Protein AF-A0AAV3EFM2-F1 (afdb_monomer)

Mean predicted aligned error: 2.25 Å

Foldseek 3Di:
DDDPVNVDFLCQFLADAPVDGSNQGFSWDDDVVDPWTKGFFQDPVRQQSRDHPPRPGTPDIDTFPDPGSVVHTDD

Secondary structure (DSSP, 8-state):
---SGGG--TTTT----SS--S------BSSTT-SSEEEEE--SSSTT----TT-----EEEEE--SSTTT----

Organism: NCBI:txid889201

Sequence (75 aa):
MKTILETIDTRYGTDNSHSFSHGNTLPYTGAPFGMNYFVPQSSHTDGSWFFKPDLPIFQGIRLTHQPSPWIGDFS

pLDDT: mean 97.74, std 2.18, range [84.19, 98.94]

Nearest PDB structures (foldseek):
  5swi-assembly3_C  TM=1.006E+00  e=2.079E-09  Streptococcus pneumoniae
  5swi-assembly1_B  TM=1.006E+00  e=3.302E-09  Streptococcus pneumoniae
  5swi-assembly2_D  TM=1.007E+00  e=3.528E-09  Streptococcus pneumoniae
  6dwo-assembly4_D  TM=9.964E-01  e=6.464E-08  Enterococcus faecalis V583
  7fe1-assembly4_D  TM=9.808E-01  e=1.337E-07  Enterococcus faecalis ATCC 10100

Structure (mmCIF, N/CA/C/O backbone):
data_AF-A0AAV3EFM2-F1
#
_entry.id   AF-A0AAV3EFM2-F1
#
loop_
_atom_site.group_PDB
_atom_site.id
_atom_site.type_symbol
_atom_site.label_atom_id
_atom_site.label_alt_id
_atom_site.label_comp_id
_atom_site.label_asym_id
_atom_site.label_entity_id
_atom_site.label_seq_id
_atom_site.pdbx_PDB_ins_code
_atom_site.Cartn_x
_atom_site.Cartn_y
_atom_site.Cartn_z
_atom_site.occupancy
_atom_site.B_iso_or_equiv
_atom_site.auth_seq_id
_atom_site.auth_comp_id
_atom_site.auth_asym_id
_atom_site.auth_atom_id
_atom_site.pdbx_PDB_model_num
ATOM 1 N N . MET A 1 1 ? -17.458 -8.792 19.728 1.00 84.19 1 MET A N 1
ATOM 2 C CA . MET A 1 1 ? -17.982 -8.482 18.378 1.00 84.19 1 MET A CA 1
ATOM 3 C C . MET A 1 1 ? -16.867 -7.811 17.604 1.00 84.19 1 MET A C 1
ATOM 5 O O . MET A 1 1 ? -16.205 -6.979 18.210 1.00 84.19 1 MET A O 1
ATOM 9 N N . LYS A 1 2 ? -16.637 -8.185 1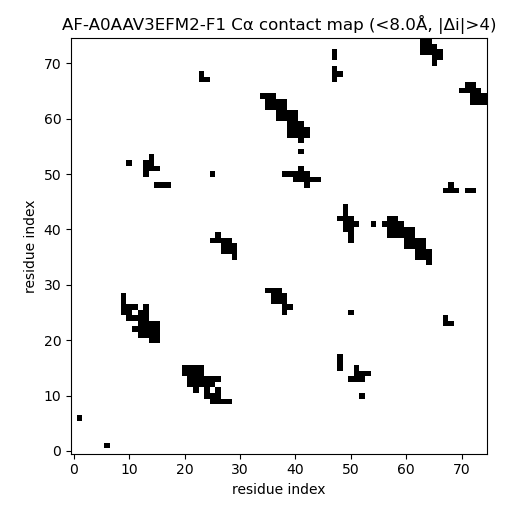6.337 1.00 92.50 2 LYS A N 1
ATOM 10 C CA . LYS A 1 2 ? -15.641 -7.499 15.503 1.00 92.50 2 LYS A CA 1
ATOM 11 C C . LYS A 1 2 ? -16.134 -6.105 15.122 1.00 92.50 2 LYS A C 1
ATOM 13 O O . LYS A 1 2 ? -17.321 -5.948 14.834 1.00 92.50 2 LYS A O 1
ATOM 18 N N . THR A 1 3 ? -15.251 -5.115 15.120 1.00 97.81 3 THR A N 1
ATOM 19 C CA . THR A 1 3 ? -15.570 -3.774 14.602 1.00 97.81 3 THR A CA 1
ATOM 20 C C . THR A 1 3 ? -15.445 -3.743 13.078 1.00 97.81 3 THR A C 1
ATOM 22 O O . THR A 1 3 ? -14.793 -4.601 12.487 1.00 97.81 3 THR A O 1
ATOM 25 N N . ILE A 1 4 ? -16.035 -2.735 12.425 1.00 97.75 4 ILE A N 1
ATOM 26 C CA . ILE A 1 4 ? -15.865 -2.533 10.976 1.00 97.75 4 ILE A CA 1
ATOM 27 C C . ILE A 1 4 ? -14.382 -2.387 10.600 1.00 97.75 4 ILE A C 1
ATOM 29 O O . ILE A 1 4 ? -13.948 -2.927 9.587 1.00 97.75 4 ILE A O 1
ATOM 33 N N . LEU A 1 5 ? -13.583 -1.738 11.455 1.00 97.94 5 LEU A N 1
ATOM 34 C CA . LEU A 1 5 ? -12.157 -1.524 11.219 1.00 97.94 5 LEU A CA 1
ATOM 35 C C . LEU A 1 5 ? -11.393 -2.853 11.135 1.00 97.94 5 LEU A C 1
ATOM 37 O O . LEU A 1 5 ? -10.550 -3.020 10.265 1.00 97.94 5 LEU A O 1
ATOM 41 N N . GLU A 1 6 ? -11.745 -3.825 11.977 1.00 98.25 6 GLU A N 1
ATOM 42 C CA . GLU A 1 6 ? -11.132 -5.162 11.997 1.00 98.25 6 GLU A CA 1
ATOM 43 C C . GLU A 1 6 ? -11.518 -6.039 10.792 1.00 98.25 6 GLU A C 1
ATOM 45 O O . GLU A 1 6 ? -10.992 -7.143 10.643 1.00 98.25 6 GLU A O 1
ATOM 50 N N . THR A 1 7 ? -12.460 -5.591 9.955 1.00 98.00 7 THR A N 1
ATOM 51 C CA . THR A 1 7 ? -12.840 -6.280 8.708 1.00 98.00 7 THR A CA 1
ATOM 52 C C . THR A 1 7 ? -12.138 -5.731 7.470 1.00 98.00 7 THR A C 1
ATOM 54 O O . THR A 1 7 ? -12.205 -6.360 6.416 1.00 98.00 7 THR A O 1
ATOM 57 N N . ILE A 1 8 ? -11.464 -4.583 7.585 1.00 98.56 8 ILE A N 1
ATOM 58 C CA . ILE A 1 8 ? -10.737 -3.965 6.477 1.00 98.56 8 ILE A CA 1
ATOM 59 C C . ILE A 1 8 ? -9.386 -4.660 6.321 1.00 98.56 8 ILE A C 1
ATOM 61 O O . ILE A 1 8 ? -8.622 -4.782 7.276 1.00 98.56 8 ILE A O 1
ATOM 65 N N . ASP A 1 9 ? -9.078 -5.071 5.095 1.00 98.62 9 ASP A N 1
ATOM 66 C CA . ASP A 1 9 ? -7.767 -5.590 4.718 1.00 98.62 9 ASP A CA 1
ATOM 67 C C . ASP A 1 9 ? -7.052 -4.558 3.844 1.00 98.62 9 ASP A C 1
ATOM 69 O O . ASP A 1 9 ? -7.490 -4.232 2.739 1.00 98.62 9 ASP A O 1
ATOM 73 N N . THR A 1 10 ? -5.937 -4.032 4.344 1.00 98.81 10 THR A N 1
ATOM 74 C CA . THR A 1 10 ? -5.162 -2.999 3.649 1.00 98.81 10 THR A CA 1
ATOM 75 C C . THR A 1 10 ? -4.442 -3.533 2.407 1.00 98.81 10 THR A C 1
ATOM 77 O O . THR A 1 10 ? -3.958 -2.744 1.603 1.00 98.81 10 THR A O 1
ATOM 80 N N . ARG A 1 11 ? -4.408 -4.856 2.192 1.00 98.75 11 ARG A N 1
ATOM 81 C CA . ARG A 1 11 ? -3.799 -5.491 1.008 1.00 98.75 11 ARG A CA 1
ATOM 82 C C . ARG A 1 11 ? -4.672 -5.420 -0.249 1.00 98.75 11 ARG A C 1
ATOM 84 O O . ARG A 1 11 ? -4.273 -5.879 -1.318 1.00 98.75 11 ARG A O 1
ATOM 91 N N . TYR A 1 12 ? -5.876 -4.862 -0.162 1.00 98.81 12 TYR A N 1
ATOM 92 C CA . TYR A 1 12 ? -6.728 -4.711 -1.337 1.00 98.81 12 TYR A CA 1
ATOM 93 C C . TYR A 1 12 ? -6.059 -3.749 -2.336 1.00 98.81 12 TYR A C 1
ATOM 95 O O . TYR A 1 12 ? -5.737 -2.607 -2.008 1.00 98.81 12 TYR A O 1
ATOM 103 N N . GLY A 1 13 ? -5.827 -4.235 -3.560 1.00 98.69 13 GLY A N 1
ATOM 104 C CA . GLY A 1 13 ? -5.174 -3.485 -4.636 1.00 98.69 13 GLY A CA 1
ATOM 105 C C . GLY A 1 13 ? -3.642 -3.463 -4.597 1.00 98.69 13 GLY A C 1
ATOM 106 O O . GLY A 1 13 ? -3.054 -2.684 -5.347 1.00 98.69 13 GLY A O 1
ATOM 107 N N . THR A 1 14 ? -2.991 -4.292 -3.765 1.00 98.75 14 THR A N 1
ATOM 108 C CA . THR A 1 14 ? -1.524 -4.270 -3.584 1.00 98.75 14 THR A CA 1
ATOM 109 C C . THR A 1 14 ? -0.741 -5.245 -4.465 1.00 98.75 14 THR A C 1
ATOM 111 O O . THR A 1 14 ? 0.471 -5.090 -4.591 1.00 98.75 14 THR A O 1
ATOM 114 N N . ASP A 1 15 ? -1.388 -6.233 -5.090 1.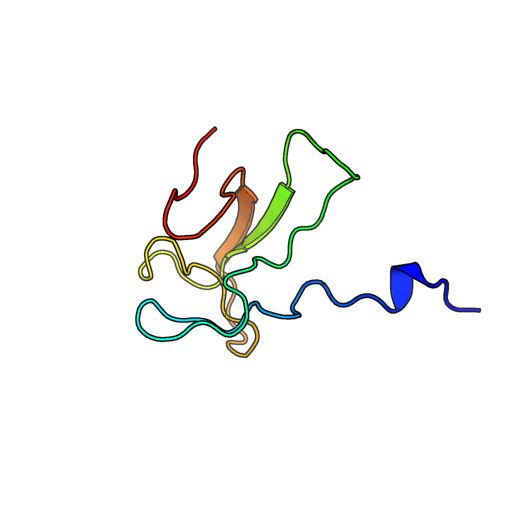00 98.38 15 ASP A N 1
ATOM 115 C CA . ASP A 1 15 ? -0.715 -7.120 -6.049 1.00 98.38 15 ASP A CA 1
ATOM 116 C C . ASP A 1 15 ? -0.524 -6.400 -7.390 1.00 98.38 15 ASP A C 1
ATOM 118 O O . A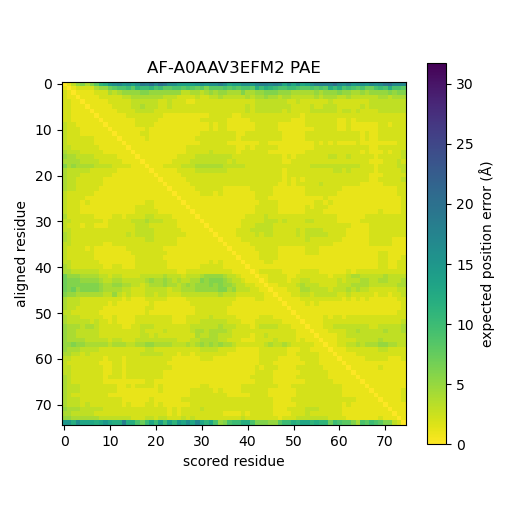SP A 1 15 ? -1.449 -6.295 -8.192 1.00 98.38 15 ASP A O 1
ATOM 122 N N . ASN A 1 16 ? 0.649 -5.813 -7.618 1.00 98.31 16 ASN A N 1
ATOM 123 C CA . ASN A 1 16 ? 0.906 -5.013 -8.813 1.00 98.31 16 ASN A CA 1
ATOM 124 C C . ASN A 1 16 ? 2.300 -5.255 -9.377 1.00 98.31 16 ASN A C 1
ATOM 126 O O . ASN A 1 16 ? 3.228 -5.686 -8.693 1.00 98.31 16 ASN A O 1
ATOM 130 N N . SER A 1 17 ? 2.451 -4.864 -10.634 1.00 97.00 17 SER A N 1
ATOM 131 C CA . SER A 1 17 ? 3.737 -4.729 -11.302 1.00 97.00 17 SER A CA 1
ATOM 132 C C . SER A 1 17 ? 3.772 -3.420 -12.086 1.00 97.00 17 SER A C 1
ATOM 134 O O . SER A 1 17 ? 2.753 -2.749 -12.249 1.00 97.00 17 SER A O 1
ATOM 136 N N . HIS A 1 18 ? 4.938 -3.078 -12.630 1.00 97.31 18 HIS A N 1
ATOM 137 C CA . HIS A 1 18 ? 5.058 -1.923 -13.516 1.00 97.31 18 HIS A CA 1
ATOM 138 C C . HIS A 1 18 ? 4.144 -2.028 -14.755 1.00 97.31 18 HIS A C 1
ATOM 140 O O . HIS A 1 18 ? 3.619 -1.022 -15.223 1.00 97.31 18 HIS A O 1
ATOM 146 N N . SER A 1 19 ? 3.952 -3.231 -15.308 1.00 98.12 19 SER A N 1
ATOM 147 C CA . SER A 1 19 ? 3.189 -3.436 -16.547 1.00 98.12 19 SER A CA 1
ATOM 148 C C . SER A 1 19 ? 1.679 -3.555 -16.344 1.00 98.12 19 SER A C 1
ATOM 150 O O . SER A 1 19 ? 0.931 -3.336 -17.296 1.00 98.12 19 SER A O 1
ATOM 152 N N . PHE A 1 20 ? 1.215 -3.913 -15.144 1.00 98.31 20 PHE A N 1
ATOM 153 C CA . PHE A 1 20 ? -0.206 -4.113 -14.873 1.00 98.31 20 PHE A CA 1
ATOM 154 C C . PHE A 1 20 ? -0.568 -3.763 -13.431 1.00 98.31 20 PHE A C 1
ATOM 156 O O . PHE A 1 20 ? 0.104 -4.184 -12.485 1.00 98.31 20 PHE A O 1
ATOM 163 N N . SER A 1 21 ? -1.662 -3.015 -13.281 1.00 98.38 21 SER A N 1
ATOM 164 C CA . SER A 1 21 ? -2.161 -2.544 -11.994 1.00 98.38 21 SER A CA 1
ATOM 165 C C . SER A 1 21 ? -3.494 -3.191 -11.638 1.00 98.38 21 SER A C 1
ATOM 167 O O . SER A 1 21 ? -4.427 -3.173 -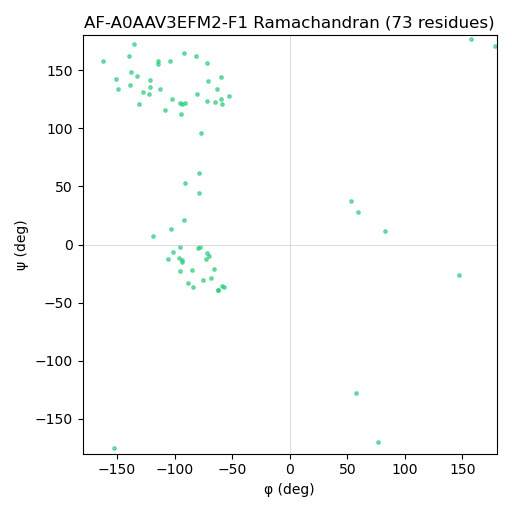12.437 1.00 98.38 21 SER A O 1
ATOM 169 N N . HIS A 1 22 ? -3.596 -3.658 -10.397 1.00 98.62 22 HIS A N 1
ATOM 170 C CA . HIS A 1 22 ? -4.846 -3.998 -9.717 1.00 98.62 22 HIS A CA 1
ATOM 171 C C . HIS A 1 22 ? -5.264 -2.915 -8.699 1.00 98.62 22 HIS A C 1
ATOM 173 O O . HIS A 1 22 ? -6.135 -3.147 -7.864 1.00 98.62 22 HIS A O 1
ATOM 179 N N . GLY A 1 23 ? -4.635 -1.734 -8.745 1.00 98.69 23 GLY A N 1
ATOM 180 C CA . GLY A 1 23 ? -4.895 -0.601 -7.850 1.00 98.69 23 GLY A CA 1
ATOM 181 C C . GLY A 1 23 ? -3.656 0.247 -7.547 1.00 98.69 23 GLY A C 1
ATOM 182 O O . GLY A 1 23 ? -3.792 1.440 -7.292 1.00 98.69 23 GLY A O 1
ATOM 183 N N . ASN A 1 24 ? -2.452 -0.338 -7.619 1.00 98.69 24 ASN A N 1
ATOM 184 C CA . ASN A 1 24 ? -1.174 0.310 -7.281 1.00 98.69 24 ASN A CA 1
ATOM 185 C C . ASN A 1 24 ? -1.169 0.947 -5.877 1.00 98.69 24 ASN A C 1
ATOM 187 O O . ASN A 1 24 ? -0.575 2.005 -5.663 1.00 98.69 24 ASN A O 1
ATOM 191 N N . THR A 1 25 ? -1.825 0.290 -4.917 1.00 98.81 25 THR A N 1
ATOM 192 C CA . THR A 1 25 ? -1.854 0.698 -3.508 1.00 98.81 25 THR A CA 1
ATOM 193 C C 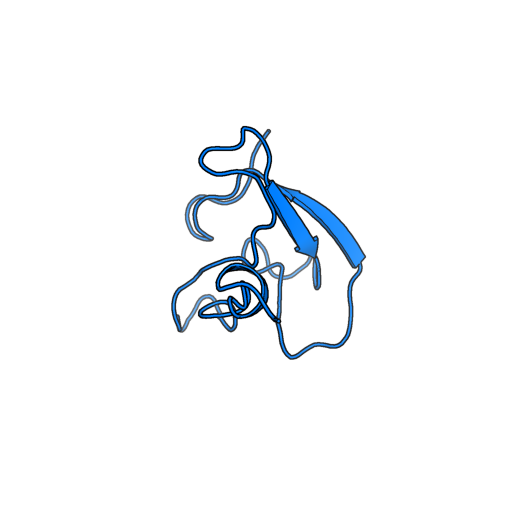. THR A 1 25 ? -0.731 0.022 -2.712 1.00 98.81 25 THR A C 1
ATOM 195 O O . THR A 1 25 ? -0.126 -0.955 -3.160 1.00 98.81 25 THR A O 1
ATOM 198 N N . LEU A 1 26 ? -0.455 0.530 -1.508 1.00 98.88 26 LEU A N 1
ATOM 199 C CA . LEU A 1 26 ? 0.341 -0.156 -0.485 1.00 98.88 26 LEU A CA 1
ATOM 200 C C . LEU A 1 26 ? -0.549 -0.473 0.727 1.00 98.88 26 LEU A C 1
ATOM 202 O O . LEU A 1 26 ? -1.525 0.245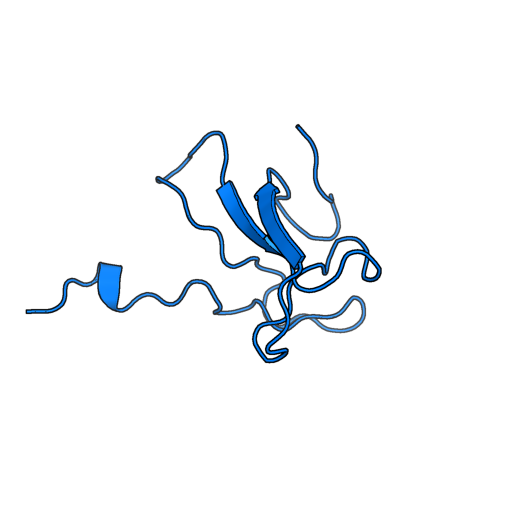 0.963 1.00 98.88 26 LEU A O 1
ATOM 206 N N . PRO A 1 27 ? -0.211 -1.491 1.540 1.00 98.75 27 PRO A N 1
ATOM 207 C CA . PRO A 1 27 ? -0.976 -1.842 2.733 1.00 98.75 27 PRO A CA 1
ATOM 208 C C . PRO A 1 27 ? -0.650 -0.903 3.905 1.00 98.75 27 PRO A C 1
ATOM 210 O O . PRO A 1 27 ? -0.128 -1.327 4.939 1.00 98.75 27 PRO A O 1
ATOM 213 N N . TYR A 1 28 ? -0.923 0.392 3.730 1.00 98.88 28 TYR A N 1
ATOM 214 C CA . TYR A 1 28 ? -0.594 1.427 4.706 1.00 98.88 28 TYR A CA 1
ATOM 215 C C . TYR A 1 28 ? -1.282 1.174 6.045 1.00 98.88 28 TYR A C 1
ATOM 217 O O . TYR A 1 28 ? -2.506 1.100 6.140 1.00 98.88 28 TYR A O 1
ATOM 225 N N . THR A 1 29 ? -0.476 1.118 7.098 1.00 98.94 29 THR A N 1
ATOM 226 C CA . THR A 1 29 ? -0.943 1.234 8.477 1.00 98.94 29 THR A CA 1
ATOM 227 C C . THR A 1 29 ? -0.644 2.640 8.976 1.00 98.94 29 THR A C 1
ATOM 229 O O . THR A 1 29 ? 0.501 3.089 8.932 1.00 98.94 29 THR A O 1
ATOM 232 N N . GLY A 1 30 ? -1.666 3.342 9.460 1.00 98.62 30 GLY A N 1
ATOM 233 C CA . GLY A 1 30 ? -1.529 4.666 10.058 1.00 98.62 30 GLY A CA 1
ATOM 234 C C . GLY A 1 30 ? -2.874 5.246 10.476 1.00 98.62 30 GLY A C 1
ATOM 235 O O . GLY A 1 30 ? -3.931 4.695 10.168 1.00 98.62 30 GLY A O 1
ATOM 236 N N . ALA A 1 31 ? -2.825 6.362 11.198 1.00 98.69 31 ALA A N 1
ATOM 237 C CA . ALA A 1 31 ? -4.017 7.158 11.459 1.00 98.69 31 ALA A CA 1
ATOM 238 C C . ALA A 1 31 ? -4.460 7.886 10.174 1.00 98.69 31 ALA A C 1
ATOM 240 O O . ALA A 1 31 ? -3.624 8.132 9.298 1.00 98.69 31 ALA A O 1
ATOM 241 N N . PRO A 1 32 ? -5.745 8.270 10.052 1.00 98.69 32 PRO A N 1
ATOM 242 C CA . PRO A 1 32 ? -6.198 9.107 8.947 1.00 98.69 32 PRO A CA 1
ATOM 243 C C . PRO A 1 32 ? -5.349 10.378 8.837 1.00 98.69 32 PRO A C 1
ATOM 245 O O . PRO A 1 32 ? -5.186 11.094 9.825 1.00 98.69 32 PRO A O 1
ATOM 248 N N . PHE A 1 33 ? -4.818 10.647 7.641 1.00 98.44 33 PHE A N 1
ATOM 249 C CA . PHE A 1 33 ? -3.951 11.802 7.361 1.00 98.44 33 PHE A CA 1
ATOM 250 C C . PHE A 1 33 ? -2.665 11.837 8.208 1.00 98.44 33 PHE A C 1
ATOM 252 O O . PHE A 1 33 ? -2.132 12.908 8.496 1.00 98.44 33 PHE A O 1
ATOM 259 N N . GLY A 1 34 ? -2.175 10.668 8.630 1.00 98.56 34 GLY A N 1
ATOM 260 C CA . GLY A 1 34 ? -0.938 10.550 9.391 1.00 98.56 34 GLY A CA 1
ATOM 261 C C . GLY A 1 34 ? 0.266 11.094 8.621 1.00 98.56 34 GLY A C 1
ATOM 262 O O . GLY A 1 34 ? 0.360 10.934 7.407 1.00 98.56 34 GLY A O 1
ATOM 263 N N . MET A 1 35 ? 1.200 11.715 9.348 1.00 98.75 35 MET A N 1
ATOM 264 C CA . MET A 1 35 ? 2.459 12.205 8.775 1.00 98.75 35 MET A CA 1
ATOM 265 C C . MET A 1 35 ? 3.303 11.060 8.212 1.00 98.75 35 MET A C 1
ATOM 267 O O . MET A 1 35 ? 3.883 11.210 7.152 1.00 98.75 35 MET A O 1
ATOM 271 N N . ASN A 1 36 ? 3.319 9.916 8.903 1.00 98.81 36 ASN A N 1
ATOM 272 C CA . ASN A 1 36 ? 4.055 8.723 8.505 1.00 98.81 36 ASN A CA 1
ATOM 273 C C . ASN A 1 36 ? 3.086 7.546 8.352 1.00 98.81 36 ASN A C 1
ATOM 275 O O . ASN A 1 36 ? 2.210 7.362 9.206 1.00 98.81 36 ASN A O 1
ATOM 279 N N . TYR A 1 37 ? 3.309 6.702 7.347 1.00 98.94 37 TYR A N 1
ATOM 280 C CA . TYR A 1 37 ? 2.652 5.400 7.233 1.00 98.94 37 TYR A CA 1
ATOM 281 C C . TYR A 1 37 ? 3.657 4.258 7.358 1.00 98.94 37 TYR A C 1
ATOM 283 O O . TYR A 1 37 ? 4.852 4.432 7.129 1.00 98.94 37 TYR A O 1
ATOM 291 N N . PHE A 1 38 ? 3.165 3.074 7.715 1.00 98.94 38 PHE A N 1
ATOM 292 C CA . PHE A 1 38 ? 3.980 1.879 7.920 1.00 98.94 38 PHE A CA 1
ATOM 293 C C . PHE A 1 38 ? 3.514 0.750 7.007 1.00 98.94 38 PHE A C 1
ATOM 295 O O . PHE A 1 38 ? 2.324 0.432 6.969 1.00 98.94 38 PHE A O 1
ATOM 302 N N . VAL A 1 39 ? 4.450 0.145 6.277 1.00 98.75 39 VAL A N 1
ATOM 303 C CA . VAL A 1 39 ? 4.189 -0.912 5.290 1.00 98.75 39 VAL A CA 1
ATOM 304 C C . VAL A 1 39 ? 5.269 -1.998 5.405 1.00 98.75 39 VAL A C 1
ATOM 306 O O . VAL A 1 39 ? 6.447 -1.658 5.534 1.00 98.75 39 VAL A O 1
ATOM 309 N N . PRO A 1 40 ? 4.941 -3.302 5.349 1.00 98.62 40 PRO A N 1
ATOM 310 C CA . PRO A 1 40 ? 5.955 -4.345 5.208 1.00 98.62 40 PRO A CA 1
ATOM 311 C C . PRO A 1 40 ? 6.694 -4.203 3.872 1.00 98.62 40 PRO A C 1
ATOM 313 O O . PRO A 1 40 ? 6.066 -4.056 2.830 1.00 98.62 40 PRO A O 1
ATOM 316 N N . GLN A 1 41 ? 8.021 -4.290 3.871 1.00 98.62 41 GLN A N 1
ATOM 317 C CA . GLN A 1 41 ? 8.788 -4.372 2.628 1.00 98.62 41 GLN A CA 1
ATOM 318 C C . GLN A 1 41 ? 9.077 -5.835 2.298 1.00 98.62 41 GLN A C 1
ATOM 320 O O . GLN A 1 41 ? 9.711 -6.520 3.093 1.00 98.62 41 GLN A O 1
ATOM 325 N N . SER A 1 42 ? 8.656 -6.309 1.128 1.00 98.19 42 SER A N 1
ATOM 326 C CA . SER A 1 42 ? 8.956 -7.660 0.633 1.00 98.19 42 SER A CA 1
ATOM 327 C C . SER A 1 42 ? 10.270 -7.705 -0.154 1.00 98.19 42 SER A C 1
ATOM 329 O O . SER A 1 42 ? 10.984 -8.705 -0.110 1.00 98.19 42 SER A O 1
ATOM 331 N N . SER A 1 43 ? 10.603 -6.622 -0.862 1.00 95.44 43 SER A N 1
ATOM 332 C CA . SER A 1 43 ? 11.738 -6.545 -1.786 1.00 95.44 43 SER A CA 1
ATOM 333 C C . SER A 1 43 ? 12.289 -5.122 -1.873 1.00 95.44 43 SER A C 1
ATOM 335 O O . SER A 1 43 ? 11.523 -4.164 -1.869 1.00 95.44 43 SER A O 1
ATOM 337 N N . HIS A 1 44 ? 13.610 -4.972 -1.975 1.00 94.25 44 HIS A N 1
ATOM 338 C CA . HIS A 1 44 ? 14.275 -3.690 -2.253 1.00 94.25 44 HIS A CA 1
ATOM 339 C C . HIS A 1 44 ? 14.723 -3.563 -3.717 1.00 94.25 44 HIS A C 1
ATOM 341 O O . HIS A 1 44 ? 15.211 -2.510 -4.118 1.00 94.25 44 HIS A O 1
ATOM 347 N N . THR A 1 45 ? 14.594 -4.627 -4.514 1.00 95.75 45 THR A N 1
ATOM 348 C CA . THR A 1 45 ? 15.073 -4.663 -5.904 1.00 95.75 45 THR A CA 1
ATOM 349 C C . THR A 1 45 ? 13.999 -4.283 -6.918 1.00 95.75 45 THR A C 1
ATOM 351 O O . THR A 1 45 ? 14.324 -3.996 -8.064 1.00 95.75 45 THR A O 1
ATOM 354 N N . ASP A 1 46 ? 12.731 -4.235 -6.504 1.00 94.00 46 ASP A N 1
ATOM 355 C CA . ASP A 1 46 ? 11.575 -3.986 -7.380 1.00 94.00 46 ASP A CA 1
ATOM 356 C C . ASP A 1 46 ? 11.191 -2.491 -7.480 1.00 94.00 46 ASP A C 1
ATOM 358 O O . ASP A 1 46 ? 10.059 -2.136 -7.822 1.00 94.00 46 ASP A O 1
ATOM 362 N N . GLY A 1 47 ? 12.129 -1.590 -7.164 1.00 96.12 47 GLY A N 1
ATOM 363 C CA . GLY A 1 47 ? 11.896 -0.144 -7.159 1.00 96.12 47 GLY A CA 1
ATOM 364 C C . GLY A 1 47 ? 10.747 0.245 -6.223 1.00 96.12 47 GLY A C 1
ATOM 365 O O . GLY A 1 47 ? 10.722 -0.147 -5.056 1.00 96.12 47 GLY A O 1
ATOM 366 N N . SER A 1 48 ? 9.780 1.008 -6.735 1.00 98.06 48 SER A N 1
ATOM 367 C CA . SER A 1 48 ? 8.615 1.460 -5.965 1.00 98.06 48 SER A CA 1
ATOM 368 C C . SER A 1 48 ? 7.577 0.360 -5.675 1.00 98.06 48 SER A C 1
ATOM 370 O O . SER A 1 48 ? 6.696 0.568 -4.839 1.00 98.06 48 SER A O 1
ATOM 372 N N . TRP A 1 49 ? 7.663 -0.811 -6.321 1.00 98.38 49 TRP A N 1
ATOM 373 C CA . TRP A 1 49 ? 6.786 -1.974 -6.085 1.00 98.38 49 TRP A CA 1
ATOM 374 C C . TRP A 1 49 ? 7.377 -2.910 -5.024 1.00 98.38 49 TRP A C 1
ATOM 376 O O . TRP A 1 49 ? 7.553 -4.109 -5.229 1.00 98.38 49 TRP A O 1
ATOM 386 N N . PHE A 1 50 ? 7.707 -2.346 -3.866 1.00 98.38 50 PHE A N 1
ATOM 387 C CA . PHE A 1 50 ? 8.490 -3.023 -2.832 1.00 98.38 50 PHE A CA 1
ATOM 388 C C . PHE A 1 50 ? 7.693 -4.008 -1.952 1.00 98.38 50 PHE A C 1
ATOM 390 O O . PHE A 1 50 ? 8.279 -4.666 -1.089 1.00 98.38 50 PHE A O 1
ATOM 397 N N . PHE A 1 51 ? 6.375 -4.126 -2.137 1.00 98.62 51 PHE A N 1
ATOM 398 C CA . PHE A 1 51 ? 5.498 -5.035 -1.389 1.00 98.62 51 PHE A CA 1
ATOM 399 C C . PHE A 1 51 ? 4.775 -6.002 -2.330 1.00 98.62 51 PHE A C 1
ATOM 401 O O . PHE A 1 51 ? 4.236 -5.578 -3.351 1.00 98.62 51 PHE A O 1
ATOM 408 N N . LYS A 1 52 ? 4.726 -7.291 -1.964 1.00 97.88 52 LYS A N 1
ATOM 409 C CA . LYS A 1 52 ? 3.930 -8.314 -2.658 1.00 97.88 52 LYS A CA 1
ATOM 410 C C . LYS A 1 52 ? 3.099 -9.109 -1.646 1.00 97.88 52 LYS A C 1
ATOM 412 O O . LYS A 1 52 ? 3.698 -9.731 -0.768 1.00 97.88 52 LYS A O 1
ATOM 417 N N . PRO A 1 53 ? 1.756 -9.125 -1.754 1.00 97.69 53 PRO A N 1
ATOM 418 C CA . PRO A 1 53 ? 0.899 -9.749 -0.743 1.00 97.69 53 PRO A CA 1
ATOM 419 C C . PRO A 1 53 ? 1.028 -11.278 -0.689 1.00 97.69 53 PRO A C 1
ATOM 421 O O . PRO A 1 53 ? 0.866 -11.852 0.387 1.00 97.69 53 PRO A O 1
ATOM 424 N N . ASP A 1 54 ? 1.360 -11.918 -1.814 1.00 96.31 54 ASP A N 1
ATOM 425 C CA . ASP A 1 54 ? 1.425 -13.381 -1.937 1.00 96.31 54 ASP A CA 1
ATOM 426 C C . ASP A 1 54 ? 2.835 -13.956 -1.734 1.00 96.31 54 ASP A C 1
ATOM 428 O O . ASP A 1 54 ? 3.027 -15.173 -1.761 1.00 96.31 54 ASP A O 1
ATOM 432 N N . LEU A 1 55 ? 3.840 -13.098 -1.517 1.00 96.88 55 LEU A N 1
ATOM 433 C CA . LEU A 1 55 ? 5.204 -13.525 -1.220 1.00 96.88 55 LEU A CA 1
ATOM 434 C C . LEU A 1 55 ? 5.402 -13.566 0.306 1.00 96.88 55 LEU A C 1
ATOM 436 O O . LEU A 1 55 ? 5.449 -12.502 0.927 1.00 96.88 55 LEU A O 1
ATOM 440 N N . PRO A 1 56 ? 5.584 -14.745 0.937 1.00 97.06 56 PRO A N 1
ATOM 441 C CA . PRO A 1 56 ? 5.744 -14.869 2.390 1.00 97.06 56 PRO A CA 1
ATOM 442 C C . PRO A 1 56 ? 7.167 -14.499 2.853 1.00 97.06 56 PRO A C 1
ATOM 444 O O . PRO A 1 56 ? 7.786 -15.201 3.650 1.00 97.06 56 PRO A O 1
ATOM 447 N N . ILE A 1 57 ? 7.708 -13.402 2.321 1.00 97.00 57 ILE A N 1
ATOM 448 C CA . ILE A 1 57 ? 9.023 -12.849 2.640 1.00 97.00 57 ILE A CA 1
ATOM 449 C C . ILE A 1 57 ? 8.835 -11.375 2.995 1.00 97.00 57 ILE A C 1
ATOM 451 O O . ILE A 1 57 ? 8.197 -10.624 2.255 1.00 97.00 57 ILE A O 1
ATOM 455 N N . PHE A 1 58 ? 9.427 -10.959 4.114 1.00 96.94 58 PHE A N 1
ATOM 456 C CA . PHE A 1 58 ? 9.524 -9.558 4.507 1.00 96.94 58 PHE A CA 1
ATOM 457 C C . PHE A 1 58 ? 10.963 -9.235 4.931 1.00 96.94 58 PHE A C 1
ATOM 459 O O . PHE A 1 58 ? 11.661 -10.071 5.499 1.00 96.94 58 PHE A O 1
ATOM 466 N N . GLN A 1 59 ? 11.407 -8.021 4.626 1.00 98.12 59 GLN A N 1
ATOM 467 C CA . GLN A 1 59 ? 12.748 -7.499 4.899 1.00 98.12 59 GLN A CA 1
ATOM 468 C C . GLN A 1 59 ? 12.745 -6.488 6.057 1.00 98.12 59 GLN A C 1
ATOM 470 O O . GLN A 1 59 ? 13.801 -6.130 6.569 1.00 98.12 59 GLN A O 1
ATOM 475 N N . GLY A 1 60 ? 11.564 -6.025 6.474 1.00 98.50 60 GLY A N 1
ATOM 476 C CA . GLY A 1 60 ? 11.376 -5.078 7.569 1.00 98.50 60 GLY A CA 1
ATOM 477 C C . GLY A 1 60 ? 10.050 -4.325 7.464 1.00 98.50 60 GLY A C 1
ATOM 478 O O . GLY A 1 60 ? 9.302 -4.489 6.497 1.00 98.50 60 GLY A O 1
ATOM 479 N N . ILE A 1 61 ? 9.771 -3.489 8.465 1.00 98.75 61 ILE A N 1
ATOM 480 C CA . ILE A 1 61 ? 8.700 -2.488 8.405 1.00 98.75 61 ILE A CA 1
ATOM 481 C C . ILE A 1 61 ? 9.314 -1.199 7.869 1.00 98.75 61 ILE A C 1
ATOM 483 O O . ILE A 1 61 ? 10.244 -0.655 8.463 1.00 98.75 61 ILE A O 1
ATOM 487 N N . ARG A 1 62 ? 8.783 -0.707 6.755 1.00 98.69 62 ARG A N 1
ATOM 488 C CA . ARG A 1 62 ? 9.169 0.562 6.155 1.00 98.69 62 ARG A CA 1
ATOM 489 C C . ARG A 1 62 ? 8.236 1.657 6.653 1.00 98.69 62 ARG A C 1
ATOM 491 O O . ARG A 1 62 ? 7.026 1.576 6.449 1.00 98.69 62 ARG A O 1
ATOM 498 N N . LEU A 1 63 ? 8.809 2.673 7.292 1.00 98.81 63 LEU A N 1
ATOM 499 C CA . LEU A 1 63 ? 8.171 3.981 7.405 1.00 98.81 63 LEU A CA 1
ATOM 500 C C . LEU A 1 63 ? 8.235 4.626 6.016 1.00 98.81 63 LEU A C 1
ATOM 502 O O . LEU A 1 63 ? 9.319 4.703 5.442 1.00 98.81 63 LEU A O 1
ATOM 506 N N . THR A 1 64 ? 7.091 5.008 5.456 1.00 98.75 64 THR A N 1
ATOM 507 C CA . THR A 1 64 ? 6.978 5.453 4.062 1.00 98.75 64 THR A CA 1
ATOM 508 C C . THR A 1 64 ? 6.078 6.676 3.922 1.00 98.75 64 THR A C 1
ATOM 510 O O . THR A 1 64 ? 5.094 6.831 4.653 1.00 98.75 64 THR A O 1
ATOM 513 N N . HIS A 1 65 ? 6.407 7.498 2.931 1.00 98.81 65 HIS A N 1
ATOM 514 C CA . HIS A 1 65 ? 5.625 8.622 2.427 1.00 98.81 65 HIS A CA 1
ATOM 515 C C . HIS A 1 65 ? 5.246 8.440 0.949 1.00 98.81 65 HIS A C 1
ATOM 517 O O . HIS A 1 65 ? 4.685 9.352 0.343 1.00 98.81 65 HIS A O 1
ATOM 523 N N . GLN A 1 66 ? 5.527 7.273 0.355 1.00 98.75 66 GLN A N 1
ATOM 524 C CA . GLN A 1 66 ? 5.213 6.980 -1.041 1.00 98.75 66 GLN A CA 1
ATOM 525 C C . GLN A 1 66 ? 3.705 7.116 -1.276 1.00 98.75 66 GLN A C 1
ATOM 527 O O . GLN A 1 66 ? 2.961 6.370 -0.646 1.00 98.75 66 GLN A O 1
ATOM 532 N N . PRO A 1 67 ? 3.224 7.984 -2.188 1.00 98.62 67 PRO A N 1
ATOM 533 C CA . PRO A 1 67 ? 1.793 8.120 -2.475 1.00 98.62 67 PRO A CA 1
ATOM 5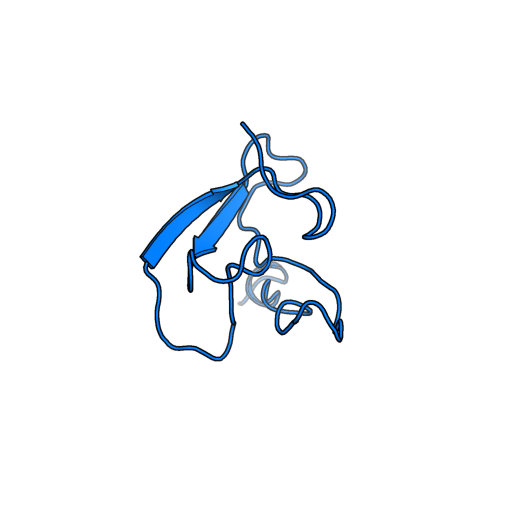34 C C . PRO A 1 67 ? 1.339 7.270 -3.674 1.00 98.62 67 PRO A C 1
ATOM 536 O O . PRO A 1 67 ? 0.160 6.967 -3.822 1.00 98.62 67 PRO A O 1
ATOM 539 N N . SER A 1 68 ? 2.2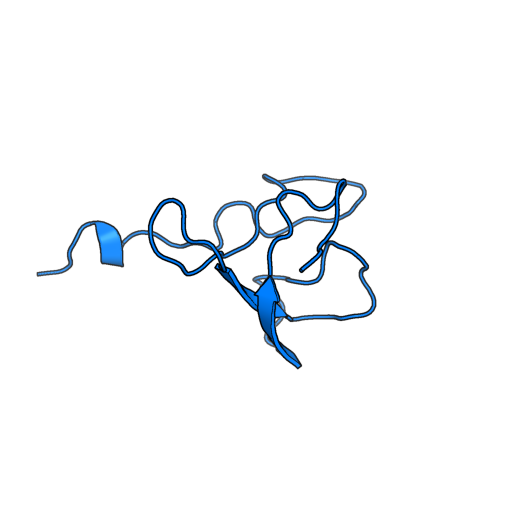70 6.911 -4.561 1.00 98.69 68 SER A N 1
ATOM 540 C CA . SER A 1 68 ? 2.069 5.998 -5.689 1.00 98.69 68 SER A CA 1
ATOM 541 C C . SER A 1 68 ? 3.432 5.496 -6.178 1.00 98.69 68 SER A C 1
ATOM 543 O O . SER A 1 68 ? 4.439 6.181 -5.957 1.00 98.69 68 SER A O 1
ATOM 545 N N . PRO A 1 69 ? 3.509 4.350 -6.875 1.00 98.50 69 PRO A N 1
ATOM 546 C CA . PRO A 1 69 ? 4.794 3.837 -7.338 1.00 98.50 69 PRO A CA 1
ATOM 547 C C . PRO A 1 69 ? 5.465 4.728 -8.399 1.00 98.50 69 PRO A C 1
ATOM 549 O O . PRO A 1 69 ? 6.682 4.679 -8.560 1.00 98.50 69 PRO A O 1
ATOM 552 N N . TRP A 1 70 ? 4.696 5.579 -9.083 1.00 98.38 70 TRP A N 1
ATOM 553 C CA . TRP A 1 70 ? 5.193 6.517 -10.096 1.00 98.38 70 TRP A CA 1
ATOM 554 C C . TRP A 1 70 ? 5.913 7.727 -9.499 1.00 98.38 70 TRP A C 1
ATOM 556 O O . TRP A 1 70 ? 6.817 8.271 -10.122 1.00 98.38 70 TRP A O 1
ATOM 566 N N . ILE A 1 71 ? 5.500 8.147 -8.300 1.00 98.62 71 ILE A N 1
ATOM 567 C CA . ILE A 1 71 ? 6.162 9.219 -7.546 1.00 98.62 71 ILE A CA 1
ATOM 568 C C . ILE A 1 71 ? 7.340 8.659 -6.745 1.00 98.62 71 ILE A C 1
ATOM 570 O O . ILE A 1 71 ? 8.375 9.311 -6.642 1.00 98.62 71 ILE A O 1
ATOM 574 N N . GLY A 1 72 ? 7.197 7.441 -6.216 1.00 98.19 72 GLY A N 1
ATOM 575 C CA . GLY A 1 72 ? 8.178 6.853 -5.311 1.00 98.19 72 GLY A CA 1
ATOM 576 C C . GLY A 1 72 ? 8.084 7.433 -3.900 1.00 98.19 72 GLY A C 1
ATOM 577 O O . GLY A 1 72 ? 7.122 8.119 -3.554 1.00 98.19 72 GLY A O 1
ATOM 578 N N . ASP A 1 73 ? 9.067 7.100 -3.071 1.00 98.38 73 ASP A N 1
ATOM 579 C CA . ASP A 1 73 ? 9.094 7.409 -1.638 1.00 98.38 73 ASP A CA 1
ATOM 580 C C . ASP A 1 73 ? 10.048 8.567 -1.299 1.00 98.38 73 ASP A C 1
ATOM 582 O O . ASP A 1 73 ? 10.998 8.826 -2.040 1.00 98.38 73 ASP A O 1
AT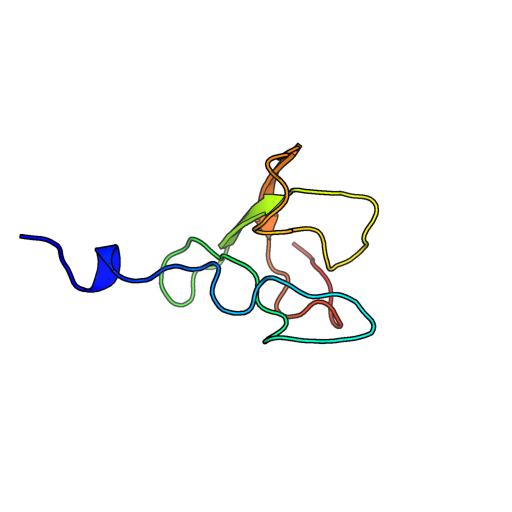OM 586 N N . PHE A 1 74 ? 9.826 9.228 -0.161 1.00 97.31 74 PHE A N 1
ATOM 587 C CA . PHE A 1 74 ? 10.662 10.315 0.370 1.00 97.31 74 PHE A CA 1
ATOM 588 C C . PHE A 1 74 ? 10.564 10.393 1.908 1.00 97.31 74 PHE A C 1
ATOM 590 O O . PHE A 1 74 ? 9.927 9.535 2.518 1.00 97.31 74 PHE A O 1
ATOM 597 N N . SER A 1 75 ? 11.192 11.405 2.528 1.00 89.94 75 SER A N 1
ATOM 598 C CA . SER A 1 75 ? 11.131 11.704 3.972 1.00 89.94 75 SER A CA 1
ATOM 599 C C . SER A 1 75 ? 10.752 13.155 4.231 1.00 89.94 75 SER A C 1
ATOM 601 O O . SER A 1 75 ? 11.526 14.031 3.784 1.00 89.94 75 SER A O 1
#

Solvent-accessible surface area (backbone atoms only — not comparable to full-atom values): 4704 Å² total; per-residue (Å²): 133,86,54,76,72,79,69,63,66,52,61,67,28,23,63,50,53,97,91,48,71,59,66,55,42,68,46,64,45,64,62,91,91,46,90,58,28,37,31,67,28,42,44,86,84,53,62,59,60,21,43,48,83,88,50,101,51,72,79,47,77,37,80,43,58,50,85,35,56,90,79,31,70,64,134

InterPro domains:
  IPR014718 Glycoside hydrolase-type carbohydrate-binding [G3DSA:2.70.98.10] (1-75)
  IPR041371 Glycosyl hydrolase family 92 N-terminal domain [PF17678] (8-74)

Radius of gyration: 12.62 Å; Cα contacts (8 Å, |Δi|>4): 119; chains: 1; bounding box: 33×27×35 Å